Protein AF-A0A846YZP4-F1 (afdb_monomer)

Foldseek 3Di:
DQQDCVVDVPLNVLLVLLQVLLVLLQVCLVVVLQPDPVLSVVSNVSSCVSPVVSCCSVPPDDDDDDDRPVVSSVSSVVSVVVSVVSNVVVVVVD

Structure (mmCIF, N/CA/C/O backbone):
data_AF-A0A846YZP4-F1
#
_entry.id   AF-A0A846YZP4-F1
#
loop_
_atom_site.group_PDB
_atom_site.id
_atom_site.type_symbol
_atom_site.label_atom_id
_atom_site.label_alt_id
_atom_site.label_comp_id
_atom_site.label_asym_id
_atom_site.label_entity_id
_atom_site.label_seq_id
_atom_site.pdbx_PDB_ins_code
_atom_site.Cartn_x
_atom_site.Cartn_y
_atom_site.Cartn_z
_atom_site.occupancy
_atom_site.B_iso_or_equiv
_atom_site.auth_seq_id
_atom_site.auth_comp_id
_atom_site.auth_asym_id
_atom_site.auth_atom_id
_atom_site.pdbx_PDB_model_num
ATOM 1 N N . MET A 1 1 ? 14.218 5.301 -14.485 1.00 78.00 1 MET A N 1
ATOM 2 C CA . MET A 1 1 ? 12.846 5.156 -13.955 1.00 78.00 1 MET A CA 1
ATOM 3 C C . MET A 1 1 ? 12.109 4.268 -14.927 1.00 78.00 1 MET A C 1
ATOM 5 O O . MET A 1 1 ? 12.123 4.586 -16.106 1.00 78.00 1 MET A O 1
ATOM 9 N N . ASN A 1 2 ? 11.557 3.154 -14.453 1.00 86.00 2 ASN A N 1
ATOM 10 C CA . ASN A 1 2 ? 10.995 2.105 -15.307 1.00 86.00 2 ASN A CA 1
ATOM 11 C C . ASN A 1 2 ? 9.522 2.349 -15.684 1.00 86.00 2 ASN A C 1
ATOM 13 O O . ASN A 1 2 ? 8.923 1.567 -16.410 1.00 86.00 2 ASN A O 1
ATOM 17 N N . ILE A 1 3 ? 8.919 3.417 -15.157 1.00 87.75 3 ILE A N 1
ATOM 18 C CA . ILE A 1 3 ? 7.531 3.794 -15.430 1.00 87.75 3 ILE A CA 1
ATOM 19 C C . ILE A 1 3 ? 7.481 4.558 -16.759 1.00 87.75 3 ILE A C 1
ATOM 21 O O . ILE A 1 3 ? 7.883 5.720 -16.816 1.00 87.75 3 ILE A O 1
ATOM 25 N N . ASP A 1 4 ? 6.968 3.905 -17.799 1.00 91.31 4 ASP A N 1
ATOM 26 C CA . ASP A 1 4 ? 6.735 4.469 -19.129 1.00 91.31 4 ASP A CA 1
ATOM 27 C C . ASP A 1 4 ? 5.358 4.027 -19.646 1.00 91.31 4 ASP A C 1
ATOM 29 O O . ASP A 1 4 ? 5.153 2.886 -20.064 1.00 91.31 4 ASP A O 1
ATOM 33 N N . PHE A 1 5 ? 4.398 4.954 -19.632 1.00 91.81 5 PHE A N 1
ATOM 34 C CA . PHE A 1 5 ? 3.023 4.696 -20.064 1.00 91.81 5 PHE A CA 1
ATOM 35 C C . PHE A 1 5 ? 2.874 4.523 -21.578 1.00 91.81 5 PHE A C 1
ATOM 37 O O . PHE A 1 5 ? 1.837 4.037 -22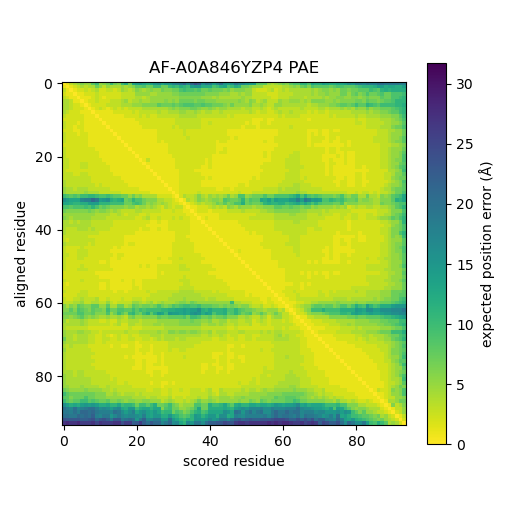.026 1.00 91.81 5 PHE A O 1
ATOM 44 N N . SER A 1 6 ? 3.867 4.945 -22.363 1.00 92.94 6 SER A N 1
ATOM 45 C CA . SER A 1 6 ? 3.863 4.781 -23.817 1.00 92.94 6 SER A CA 1
ATOM 46 C C . SER A 1 6 ? 4.409 3.420 -24.246 1.00 92.94 6 SER A C 1
ATOM 48 O O . SER A 1 6 ? 3.937 2.866 -25.237 1.00 92.94 6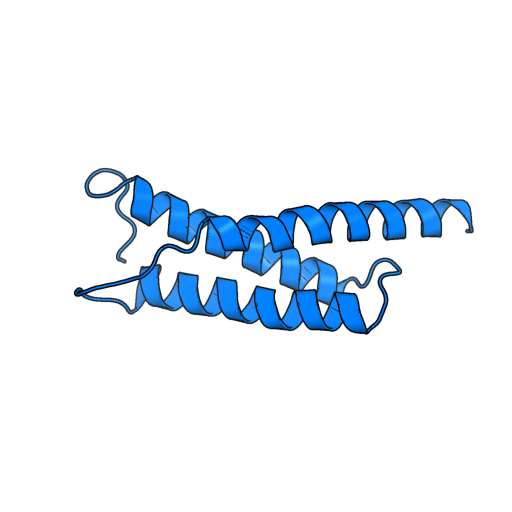 SER A O 1
ATOM 50 N N . ALA A 1 7 ? 5.354 2.870 -23.477 1.00 91.12 7 ALA A N 1
ATOM 51 C CA . ALA A 1 7 ? 5.944 1.560 -23.724 1.00 91.12 7 ALA A CA 1
ATOM 52 C C . ALA A 1 7 ? 5.135 0.424 -23.078 1.00 91.12 7 ALA A C 1
ATOM 54 O O . ALA A 1 7 ? 4.791 -0.544 -23.753 1.00 91.12 7 ALA A O 1
ATOM 55 N N . ASP A 1 8 ? 4.802 0.550 -21.788 1.00 91.88 8 ASP A N 1
ATOM 56 C CA . ASP A 1 8 ? 3.998 -0.429 -21.051 1.00 91.88 8 ASP A CA 1
ATOM 57 C C . ASP A 1 8 ? 3.091 0.268 -20.025 1.00 91.88 8 ASP A C 1
ATOM 59 O O . ASP A 1 8 ? 3.432 0.516 -18.859 1.00 91.88 8 ASP A O 1
ATOM 63 N N . ALA A 1 9 ? 1.881 0.588 -20.483 1.00 94.56 9 ALA A N 1
ATOM 64 C CA . ALA A 1 9 ? 0.862 1.219 -19.658 1.00 94.56 9 ALA A CA 1
ATOM 65 C C . ALA A 1 9 ? 0.389 0.315 -18.508 1.00 94.56 9 ALA A C 1
ATOM 67 O O . ALA A 1 9 ? 0.075 0.826 -17.432 1.00 94.56 9 ALA A O 1
ATOM 68 N N . ALA A 1 10 ? 0.329 -1.005 -18.708 1.00 94.44 10 ALA A N 1
ATOM 69 C CA . ALA A 1 10 ? -0.184 -1.934 -17.704 1.00 94.44 10 ALA A CA 1
ATOM 70 C C . ALA A 1 10 ? 0.784 -2.047 -16.521 1.00 94.44 10 ALA A C 1
ATOM 72 O O . ALA A 1 10 ? 0.365 -1.899 -15.370 1.00 94.44 10 ALA A O 1
ATOM 73 N N . PHE A 1 11 ? 2.076 -2.214 -16.809 1.00 94.94 11 PHE A N 1
ATOM 74 C CA . PHE A 1 11 ? 3.138 -2.173 -15.808 1.00 94.94 11 PHE A CA 1
ATOM 75 C C . PHE A 1 11 ? 3.148 -0.840 -15.055 1.00 94.94 11 PHE A C 1
ATOM 77 O O . PHE A 1 11 ? 3.150 -0.803 -13.823 1.00 94.94 11 PHE A O 1
ATOM 84 N N . SER A 1 12 ? 3.092 0.270 -15.791 1.00 95.94 12 SER A N 1
ATOM 85 C CA . SER A 1 12 ? 3.145 1.608 -15.202 1.00 95.94 12 SER A CA 1
ATOM 86 C C . SER A 1 12 ? 1.975 1.859 -14.244 1.00 95.94 12 SER A C 1
ATOM 88 O O . SER A 1 12 ? 2.179 2.323 -13.120 1.00 95.94 12 SER A O 1
ATOM 90 N N . TRP A 1 13 ? 0.753 1.479 -14.630 1.00 96.50 13 TRP A N 1
ATOM 91 C CA . TRP A 1 13 ? -0.413 1.563 -13.747 1.00 96.50 13 TRP A CA 1
ATOM 92 C C . TRP A 1 13 ? -0.338 0.607 -12.562 1.00 96.50 13 TRP A C 1
ATOM 94 O O . TRP A 1 13 ? -0.736 0.983 -11.460 1.00 96.50 13 TRP A O 1
ATOM 104 N N . TYR A 1 14 ? 0.209 -0.594 -12.747 1.00 97.06 14 TYR A N 1
ATOM 105 C CA . TYR A 1 14 ? 0.437 -1.528 -11.650 1.00 97.06 14 TYR A CA 1
ATOM 106 C C . TYR A 1 14 ? 1.341 -0.918 -10.566 1.00 97.06 14 TYR A C 1
ATOM 108 O O . TYR A 1 14 ? 0.982 -0.932 -9.386 1.00 97.06 14 TYR A O 1
ATOM 116 N N . VAL A 1 15 ? 2.462 -0.297 -10.956 1.00 97.12 15 VAL A N 1
ATOM 117 C CA . VAL A 1 15 ? 3.371 0.392 -10.023 1.00 97.12 15 VAL A CA 1
ATOM 118 C C . VAL A 1 15 ? 2.677 1.572 -9.331 1.00 97.12 15 VAL A C 1
ATOM 120 O O . VAL A 1 15 ? 2.817 1.742 -8.118 1.00 97.12 15 VAL A O 1
ATOM 123 N N . VAL A 1 16 ? 1.873 2.358 -10.058 1.00 97.19 16 VAL A N 1
ATOM 124 C CA . VAL A 1 16 ? 1.078 3.451 -9.466 1.00 97.19 16 VAL A CA 1
ATOM 125 C C . VAL A 1 16 ? 0.076 2.923 -8.438 1.00 97.19 16 VAL A C 1
ATOM 127 O O . VAL A 1 16 ? -0.027 3.479 -7.343 1.00 97.19 16 VAL A O 1
ATOM 130 N N . PHE A 1 17 ? -0.638 1.837 -8.738 1.00 98.00 17 PHE A N 1
ATOM 131 C CA . PHE A 1 17 ? -1.581 1.237 -7.795 1.00 98.00 17 PHE A CA 1
ATOM 132 C C . PHE A 1 17 ? -0.887 0.707 -6.543 1.00 98.00 17 PHE A C 1
ATOM 134 O O . PHE A 1 17 ? -1.421 0.893 -5.445 1.00 98.00 17 PHE A O 1
ATOM 141 N N . LEU A 1 18 ? 0.302 0.107 -6.675 1.00 98.25 18 LEU A N 1
ATOM 142 C CA . LEU A 1 18 ? 1.121 -0.291 -5.528 1.00 98.25 18 LEU A CA 1
ATOM 143 C C . LEU A 1 18 ? 1.516 0.921 -4.676 1.00 98.25 18 LEU A C 1
ATOM 145 O O . LEU A 1 18 ? 1.348 0.868 -3.459 1.00 98.25 18 LEU A O 1
ATOM 149 N N . LEU A 1 19 ? 1.968 2.022 -5.291 1.00 97.94 19 LEU A N 1
ATOM 150 C CA . LEU A 1 19 ? 2.321 3.250 -4.568 1.00 97.94 19 LEU A CA 1
ATOM 151 C C . LEU A 1 19 ? 1.130 3.811 -3.790 1.00 97.94 19 LEU A C 1
ATOM 153 O O . LEU A 1 19 ? 1.213 3.992 -2.576 1.00 97.94 19 LEU A O 1
ATOM 157 N N . VAL A 1 20 ? 0.012 4.059 -4.475 1.00 98.25 20 VAL A N 1
ATOM 158 C CA . VAL A 1 20 ? -1.181 4.671 -3.871 1.00 98.25 20 VAL A CA 1
ATOM 159 C C . VAL A 1 20 ? -1.739 3.792 -2.754 1.00 98.25 20 VAL A C 1
ATOM 161 O O . VAL A 1 20 ? -2.016 4.280 -1.657 1.00 98.25 20 VAL A O 1
ATOM 164 N N . SER A 1 21 ? -1.859 2.488 -3.002 1.00 98.38 21 SER A N 1
ATOM 165 C CA . SER A 1 21 ? -2.370 1.543 -2.008 1.00 98.38 21 SER A CA 1
ATOM 166 C C . SER A 1 21 ? -1.420 1.406 -0.822 1.00 98.38 21 SER A C 1
ATOM 168 O O . SER A 1 21 ? -1.864 1.439 0.322 1.00 98.38 21 SER A O 1
ATOM 170 N N . GLY A 1 22 ? -0.113 1.306 -1.078 1.00 98.38 22 GLY A N 1
ATOM 171 C CA . GLY A 1 22 ? 0.900 1.195 -0.037 1.00 98.38 22 GLY A CA 1
ATOM 172 C C . GLY A 1 22 ? 0.906 2.410 0.890 1.00 98.38 22 GLY A C 1
ATOM 173 O O . GLY A 1 22 ? 0.815 2.255 2.108 1.00 98.38 22 GLY A O 1
ATOM 174 N N . PHE A 1 23 ? 0.897 3.622 0.324 1.00 98.44 23 PHE A N 1
ATOM 175 C CA . PHE A 1 23 ? 0.763 4.854 1.104 1.00 98.44 23 PHE A CA 1
ATOM 176 C C . PHE A 1 23 ? -0.547 4.896 1.892 1.00 98.44 23 PHE A C 1
ATOM 178 O O . PHE A 1 23 ? -0.525 5.180 3.089 1.00 98.44 23 PHE A O 1
ATOM 185 N N . GLY A 1 24 ? -1.678 4.575 1.259 1.00 98.19 24 GLY A N 1
ATOM 186 C CA . GLY A 1 24 ? -2.979 4.543 1.928 1.00 98.19 24 GLY A CA 1
ATOM 187 C C . GLY A 1 24 ? -2.999 3.595 3.129 1.00 98.19 24 GLY A C 1
ATOM 188 O O . GLY A 1 24 ? -3.464 3.966 4.206 1.00 98.19 24 GLY A O 1
ATOM 189 N N . MET A 1 25 ? -2.431 2.397 2.983 1.00 98.44 25 MET A N 1
ATOM 190 C CA . MET A 1 25 ? -2.336 1.424 4.073 1.00 98.44 25 MET A CA 1
ATOM 191 C C . MET A 1 25 ? -1.429 1.911 5.206 1.00 98.44 25 MET A C 1
ATOM 193 O O . MET A 1 25 ? -1.820 1.823 6.371 1.00 98.44 25 MET A O 1
ATOM 197 N N . LEU A 1 26 ? -0.274 2.510 4.904 1.00 98.44 26 LEU A N 1
ATOM 198 C CA . LEU A 1 26 ? 0.582 3.092 5.943 1.00 98.44 26 LEU A CA 1
ATOM 199 C C . LEU A 1 26 ? -0.104 4.236 6.700 1.00 98.44 26 LEU A C 1
ATOM 201 O O . LEU A 1 26 ? 0.002 4.308 7.926 1.00 98.44 26 LEU A O 1
ATOM 205 N N . LEU A 1 27 ? -0.854 5.090 6.000 1.00 97.94 27 LEU A N 1
ATOM 206 C CA . LEU A 1 27 ? -1.642 6.148 6.633 1.00 97.94 27 LEU A CA 1
ATOM 207 C C . LEU A 1 27 ? -2.713 5.568 7.566 1.00 97.94 27 LEU A C 1
ATOM 209 O O . LEU A 1 27 ? -2.838 6.027 8.701 1.00 97.94 27 LEU A O 1
ATOM 213 N N . MET A 1 28 ? -3.440 4.528 7.143 1.00 97.31 28 MET A N 1
ATOM 214 C CA . MET A 1 28 ? -4.422 3.852 8.003 1.00 97.31 28 MET A CA 1
ATOM 215 C C . MET A 1 28 ? -3.769 3.233 9.248 1.00 97.31 28 MET A C 1
ATOM 217 O O . MET A 1 28 ? -4.287 3.392 10.354 1.00 97.31 28 MET A O 1
ATOM 221 N N . ALA A 1 29 ? -2.603 2.592 9.104 1.00 96.75 29 ALA A N 1
ATOM 222 C CA . ALA A 1 29 ? -1.854 2.038 10.235 1.00 96.75 29 ALA A CA 1
ATOM 223 C C . ALA A 1 29 ? -1.419 3.120 11.241 1.00 96.75 29 ALA A C 1
ATOM 225 O O . ALA A 1 29 ? -1.518 2.914 12.461 1.00 96.75 29 ALA A O 1
ATOM 226 N N . ALA A 1 30 ? -0.963 4.270 10.734 1.00 96.00 30 ALA A N 1
ATOM 227 C CA . ALA A 1 30 ? -0.513 5.403 11.535 1.00 96.00 30 ALA A CA 1
ATOM 228 C C . ALA A 1 30 ? -1.673 6.088 12.272 1.00 96.00 30 ALA A C 1
ATOM 230 O O . ALA A 1 30 ? -1.591 6.293 13.481 1.00 96.00 30 ALA A O 1
ATOM 231 N N . ILE A 1 31 ? -2.770 6.384 11.567 1.00 95.06 31 ILE A N 1
ATOM 232 C CA . ILE A 1 31 ? -3.946 7.058 12.137 1.00 95.06 31 ILE A CA 1
ATOM 233 C C . ILE A 1 31 ? -4.681 6.140 13.122 1.00 95.06 31 ILE A C 1
ATOM 235 O O . ILE A 1 31 ? -5.221 6.600 14.127 1.00 95.06 31 ILE A O 1
ATOM 239 N N . GLY A 1 32 ? -4.730 4.836 12.845 1.00 86.88 32 GLY A N 1
ATOM 240 C CA . GLY A 1 32 ? -5.400 3.840 13.678 1.00 86.88 32 GLY A CA 1
ATOM 241 C C . GLY A 1 32 ? -6.925 3.885 13.576 1.00 86.88 32 GLY A C 1
ATOM 242 O O . GLY A 1 32 ? -7.528 2.842 13.380 1.00 86.88 32 GLY A O 1
ATOM 243 N N . GLY A 1 33 ? -7.569 5.054 13.675 1.00 80.25 33 GLY A N 1
ATOM 244 C CA . GLY A 1 33 ? -8.991 5.256 13.341 1.00 80.25 33 GLY A CA 1
ATOM 245 C C . GLY A 1 33 ? -9.996 4.339 14.057 1.00 80.25 33 GLY A C 1
ATOM 246 O O . GLY A 1 33 ? -11.081 4.115 13.534 1.00 80.25 33 GLY A O 1
ATOM 247 N N . GLY A 1 34 ? -9.639 3.771 15.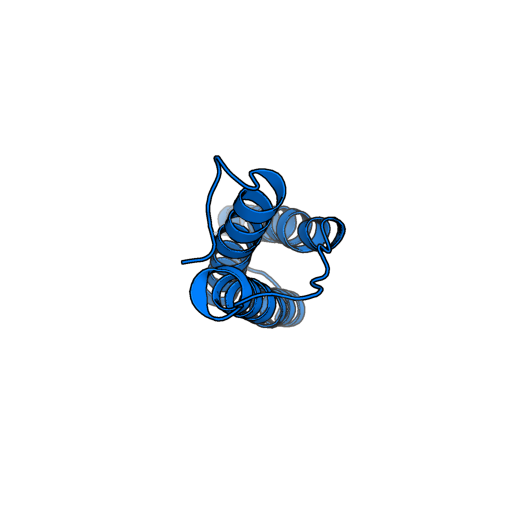215 1.00 83.25 34 GLY A N 1
ATOM 248 C CA . GLY A 1 34 ? -10.452 2.772 15.923 1.00 83.25 34 GLY A CA 1
ATOM 249 C C . GLY A 1 34 ? -10.285 1.325 15.434 1.00 83.25 34 GLY A C 1
ATOM 250 O O . GLY A 1 34 ? -10.962 0.437 15.945 1.00 83.25 34 GLY A O 1
ATOM 251 N N . GLN A 1 35 ? -9.384 1.066 14.483 1.00 89.00 35 GLN A N 1
ATOM 252 C CA . GLN A 1 35 ? -9.004 -0.283 14.066 1.00 89.00 35 GLN A CA 1
ATOM 253 C C . GLN A 1 35 ? -8.283 -1.044 15.183 1.00 89.00 35 GLN A C 1
ATOM 255 O O . GLN A 1 35 ? -7.501 -0.485 15.959 1.00 89.00 35 GLN A O 1
ATOM 260 N N . SER A 1 36 ? -8.510 -2.354 15.216 1.00 93.06 36 SER A N 1
ATOM 261 C CA . SER A 1 36 ? -7.796 -3.290 16.079 1.00 93.06 36 SER A CA 1
ATOM 262 C C . SER A 1 36 ? -6.294 -3.310 15.781 1.00 93.06 36 SER A C 1
ATOM 264 O O . SER A 1 36 ? -5.835 -2.973 14.687 1.00 93.06 36 SER A O 1
ATOM 266 N N . VAL A 1 37 ? -5.502 -3.774 16.752 1.00 94.69 37 VAL A N 1
ATOM 267 C CA . VAL A 1 37 ? -4.045 -3.918 16.586 1.00 94.69 37 VAL A CA 1
ATOM 268 C C . VAL A 1 37 ? -3.710 -4.819 15.392 1.00 94.69 37 VAL A C 1
ATOM 270 O O . VAL A 1 37 ? -2.816 -4.490 14.618 1.00 94.69 37 VAL A O 1
ATOM 273 N N . GLY A 1 38 ? -4.462 -5.907 15.193 1.00 94.81 38 GLY A N 1
ATOM 274 C CA . GLY A 1 38 ? -4.258 -6.819 14.065 1.00 94.81 38 GLY A CA 1
ATOM 275 C C . GLY A 1 38 ? -4.465 -6.149 12.703 1.00 94.81 38 GLY A C 1
ATOM 276 O O . GLY A 1 38 ? -3.637 -6.307 11.812 1.00 94.81 38 GLY A O 1
ATOM 277 N N . GLU A 1 39 ? -5.518 -5.345 12.545 1.00 95.94 39 GLU A N 1
ATOM 278 C CA . GLU A 1 39 ? -5.764 -4.588 11.306 1.00 95.94 39 GLU A CA 1
ATOM 279 C C . GLU A 1 39 ? -4.673 -3.544 11.048 1.00 95.94 39 GLU A C 1
ATOM 281 O O . GLU A 1 39 ? -4.231 -3.382 9.913 1.00 95.94 39 GLU A O 1
ATOM 286 N N . ARG A 1 40 ? -4.185 -2.874 12.098 1.00 96.19 40 ARG A N 1
ATOM 287 C CA . ARG A 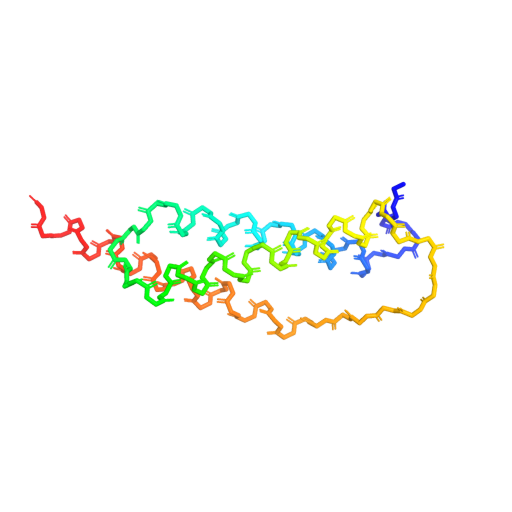1 40 ? -3.081 -1.912 11.976 1.00 96.19 40 ARG A CA 1
ATOM 288 C C . ARG A 1 40 ? -1.779 -2.586 11.558 1.00 96.19 40 ARG A C 1
ATOM 290 O O . ARG A 1 40 ? -1.070 -2.050 10.712 1.00 96.19 40 ARG A O 1
ATOM 297 N N . LEU A 1 41 ? -1.481 -3.761 12.113 1.00 97.56 41 LEU A N 1
ATOM 298 C CA . LEU A 1 41 ? -0.313 -4.550 11.722 1.00 97.56 41 LEU A CA 1
ATOM 299 C C . LEU A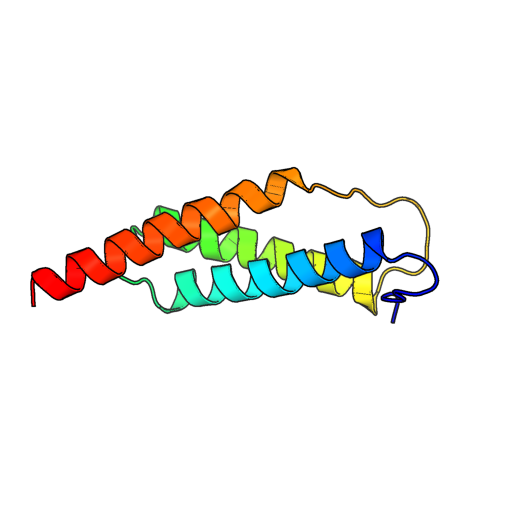 1 41 ? -0.427 -5.058 10.281 1.00 97.56 41 LEU A C 1
ATOM 301 O O . LEU A 1 41 ? 0.558 -4.999 9.551 1.00 97.56 41 LEU A O 1
ATOM 305 N N . LEU A 1 42 ? -1.618 -5.485 9.844 1.00 97.38 42 LEU A N 1
ATOM 306 C CA . LEU A 1 42 ? -1.864 -5.837 8.442 1.00 97.38 42 LEU A CA 1
ATOM 307 C C . LEU A 1 42 ? -1.642 -4.635 7.517 1.00 97.38 42 LEU A C 1
ATOM 309 O O . LEU A 1 42 ? -0.925 -4.752 6.526 1.00 97.38 42 LEU A O 1
ATOM 313 N N . ASN A 1 43 ? -2.200 -3.476 7.868 1.00 98.06 43 ASN A N 1
ATOM 314 C CA . ASN A 1 43 ? -2.001 -2.231 7.130 1.00 98.06 43 ASN A CA 1
ATOM 315 C C . ASN A 1 43 ? -0.519 -1.838 7.042 1.00 98.06 43 ASN A C 1
ATOM 317 O O . ASN A 1 43 ? -0.038 -1.479 5.970 1.00 98.06 43 ASN A O 1
ATOM 321 N N . LEU A 1 44 ? 0.227 -1.973 8.138 1.00 98.31 44 LEU A N 1
ATOM 322 C CA . LEU A 1 44 ? 1.657 -1.689 8.164 1.00 98.31 44 LEU A CA 1
ATOM 323 C C . LEU A 1 44 ? 2.447 -2.663 7.279 1.00 98.31 44 LEU A C 1
ATOM 325 O O . LEU A 1 44 ? 3.188 -2.227 6.404 1.00 98.31 44 LEU A O 1
ATOM 329 N N . ALA A 1 45 ? 2.280 -3.971 7.484 1.00 98.38 45 ALA A N 1
ATOM 330 C CA . ALA A 1 45 ? 3.063 -4.994 6.793 1.00 98.38 45 ALA A CA 1
ATOM 331 C C . ALA A 1 45 ? 2.843 -4.955 5.275 1.00 98.38 45 ALA A C 1
ATOM 333 O O . ALA A 1 45 ? 3.802 -4.897 4.503 1.00 98.38 45 ALA A O 1
ATOM 334 N N . PHE A 1 46 ? 1.582 -4.929 4.839 1.00 98.25 46 PHE A N 1
ATOM 335 C CA . PHE A 1 46 ? 1.259 -4.872 3.415 1.00 98.25 46 PHE A CA 1
ATOM 336 C C . PHE A 1 46 ? 1.517 -3.490 2.817 1.00 98.25 46 PHE A C 1
ATOM 338 O O . PHE A 1 46 ? 1.936 -3.417 1.667 1.00 98.25 46 PHE A O 1
ATOM 345 N N . GLY A 1 47 ? 1.360 -2.408 3.586 1.00 98.44 47 GLY A N 1
ATOM 346 C CA . GLY A 1 47 ? 1.738 -1.066 3.146 1.00 98.44 47 GLY A CA 1
ATOM 347 C C . GLY A 1 47 ? 3.232 -0.962 2.830 1.00 98.44 47 GLY A C 1
ATOM 348 O O . GLY A 1 47 ? 3.602 -0.497 1.752 1.00 98.44 47 GLY A O 1
ATOM 349 N N . VAL A 1 48 ? 4.090 -1.476 3.722 1.00 98.62 48 VAL A N 1
ATOM 350 C CA . VAL A 1 48 ? 5.541 -1.568 3.483 1.00 98.62 48 VAL A CA 1
ATOM 351 C C . VAL A 1 48 ? 5.839 -2.468 2.286 1.00 98.62 48 VAL A C 1
ATOM 353 O O . VAL A 1 48 ? 6.628 -2.080 1.431 1.00 98.62 48 VAL A O 1
ATOM 356 N N . GLY A 1 49 ? 5.198 -3.636 2.187 1.00 98.38 49 GLY A N 1
ATOM 357 C CA . GLY A 1 49 ? 5.397 -4.551 1.061 1.00 98.38 49 GLY A CA 1
ATOM 358 C C . GLY A 1 49 ? 5.033 -3.923 -0.288 1.00 98.38 49 GLY A C 1
ATOM 359 O O . GLY A 1 49 ? 5.804 -4.014 -1.239 1.00 98.38 49 GLY A O 1
ATOM 360 N N . PHE A 1 50 ? 3.897 -3.228 -0.361 1.00 98.44 50 PHE A N 1
ATOM 361 C CA . PHE A 1 50 ? 3.431 -2.569 -1.579 1.00 98.44 50 PHE A CA 1
ATOM 362 C C . PHE A 1 50 ? 4.351 -1.419 -1.983 1.00 98.44 50 PHE A C 1
ATOM 364 O O . PHE A 1 50 ? 4.761 -1.356 -3.139 1.00 98.44 50 PHE A O 1
ATOM 371 N N . LEU A 1 51 ? 4.728 -0.545 -1.042 1.00 98.06 51 LEU A N 1
ATOM 372 C CA . LEU A 1 51 ? 5.666 0.542 -1.329 1.00 98.06 51 LEU A CA 1
ATOM 373 C C . LEU A 1 51 ? 7.050 0.021 -1.704 1.00 98.06 51 LEU A C 1
ATOM 375 O O . LEU A 1 51 ? 7.627 0.492 -2.679 1.00 98.06 51 LEU A O 1
ATOM 379 N N . GLY A 1 52 ? 7.565 -0.961 -0.966 1.00 98.12 52 GLY A N 1
ATOM 380 C CA . GLY A 1 52 ? 8.855 -1.578 -1.250 1.00 98.12 52 GLY A CA 1
ATOM 381 C C . GLY A 1 52 ? 8.884 -2.184 -2.649 1.00 98.12 52 GLY A C 1
ATOM 382 O O . GLY A 1 52 ? 9.820 -1.931 -3.405 1.00 98.12 52 GLY A O 1
ATOM 383 N N . TYR A 1 53 ? 7.829 -2.908 -3.034 1.00 97.75 53 TYR A N 1
ATOM 384 C CA . TYR A 1 53 ? 7.752 -3.502 -4.364 1.00 97.75 53 TYR A CA 1
ATOM 385 C C . TYR A 1 53 ? 7.558 -2.459 -5.468 1.00 97.75 53 TYR A C 1
ATOM 387 O O . TYR A 1 53 ? 8.192 -2.559 -6.514 1.00 97.75 53 TYR A O 1
ATOM 395 N N . ALA A 1 54 ? 6.767 -1.411 -5.227 1.00 97.56 54 ALA A N 1
ATOM 396 C CA . ALA A 1 54 ? 6.620 -0.318 -6.183 1.00 97.56 54 ALA A CA 1
ATOM 397 C C . ALA A 1 54 ? 7.936 0.435 -6.411 1.00 97.56 54 ALA A C 1
ATOM 399 O O . ALA A 1 54 ? 8.274 0.761 -7.546 1.00 97.56 54 ALA A O 1
ATOM 400 N N . VAL A 1 55 ? 8.692 0.693 -5.338 1.00 96.88 55 VAL A N 1
ATOM 401 C CA . VAL A 1 55 ? 10.012 1.328 -5.420 1.00 96.88 55 VAL A CA 1
ATOM 402 C C . VAL A 1 55 ? 10.988 0.423 -6.164 1.00 96.88 55 VAL A C 1
ATOM 404 O O . VAL A 1 55 ? 11.682 0.893 -7.064 1.00 96.88 55 VAL A O 1
ATOM 407 N N . TYR A 1 56 ? 11.002 -0.871 -5.838 1.00 96.75 56 TYR A N 1
ATOM 408 C CA . TYR A 1 56 ? 11.818 -1.850 -6.545 1.00 96.75 56 TYR A CA 1
ATOM 409 C C . TYR A 1 56 ? 11.510 -1.843 -8.046 1.00 96.75 56 TYR A C 1
ATOM 411 O O . TYR A 1 56 ? 12.400 -1.559 -8.839 1.00 96.75 56 TYR A O 1
ATOM 419 N N . LEU A 1 57 ? 10.252 -2.050 -8.440 1.00 96.12 57 LEU A N 1
ATOM 420 C CA . LEU A 1 57 ? 9.857 -2.102 -9.849 1.00 96.12 57 LEU A CA 1
ATOM 421 C C . LEU A 1 57 ? 10.046 -0.769 -10.585 1.00 96.12 57 LEU A C 1
ATOM 423 O O . LEU A 1 57 ? 10.463 -0.753 -11.737 1.00 96.12 57 LEU A O 1
ATOM 427 N N . GLY A 1 58 ? 9.730 0.358 -9.946 1.00 94.62 58 GLY A N 1
ATOM 428 C CA . GLY A 1 58 ? 9.761 1.670 -10.592 1.00 94.62 58 GLY A CA 1
ATOM 429 C C . GLY A 1 58 ? 11.162 2.271 -10.732 1.00 94.62 58 GLY A C 1
ATOM 430 O O . GLY A 1 58 ? 11.392 3.073 -11.645 1.00 94.62 58 GLY A O 1
ATOM 431 N N . PHE A 1 59 ? 12.094 1.919 -9.842 1.00 93.12 59 PHE A N 1
ATOM 432 C CA . PHE A 1 59 ? 13.389 2.605 -9.744 1.00 93.12 59 PHE A CA 1
ATOM 433 C C . PHE A 1 59 ? 14.613 1.689 -9.757 1.00 93.12 59 PHE A C 1
ATOM 435 O O . PHE A 1 59 ? 15.673 2.164 -10.156 1.00 93.12 59 PHE A O 1
ATOM 442 N N . ILE A 1 60 ? 14.493 0.433 -9.320 1.00 94.19 60 ILE A N 1
ATOM 443 C CA . ILE A 1 60 ? 15.639 -0.477 -9.143 1.00 94.19 60 ILE A CA 1
ATOM 444 C C . ILE A 1 60 ? 15.664 -1.563 -10.221 1.00 94.19 60 ILE A C 1
ATOM 446 O O . ILE A 1 60 ? 16.734 -1.931 -10.688 1.00 94.19 60 ILE A O 1
ATOM 450 N N . PHE A 1 61 ? 14.497 -2.073 -10.603 1.00 93.50 61 PHE A N 1
ATOM 451 C CA . PHE A 1 61 ? 14.347 -3.138 -11.582 1.00 93.50 61 PHE A CA 1
ATOM 452 C C . PHE A 1 61 ? 14.793 -2.675 -12.973 1.00 93.50 61 PHE A C 1
ATOM 454 O O . PHE A 1 61 ? 14.331 -1.649 -13.472 1.00 93.50 61 PHE A O 1
ATOM 461 N N . ASP A 1 62 ? 15.687 -3.447 -13.584 1.00 87.12 62 ASP A N 1
ATOM 462 C CA . ASP A 1 62 ? 16.375 -3.155 -14.844 1.00 87.12 62 ASP A CA 1
ATOM 463 C C . ASP A 1 62 ? 16.078 -4.178 -15.957 1.00 87.12 62 ASP A C 1
ATOM 465 O O . ASP A 1 62 ? 16.530 -4.010 -17.090 1.00 87.12 62 ASP A O 1
ATOM 469 N N . GLY A 1 63 ? 15.271 -5.204 -15.670 1.00 82.88 63 GLY A N 1
ATOM 470 C CA . GLY A 1 63 ? 14.782 -6.173 -16.651 1.00 82.88 63 GLY A CA 1
ATOM 471 C C . GLY A 1 63 ? 14.653 -7.592 -16.093 1.00 82.88 63 GLY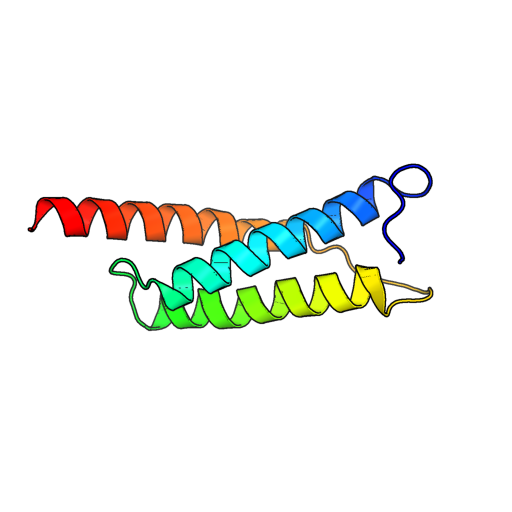 A C 1
ATOM 472 O O . GLY A 1 63 ? 15.144 -7.908 -15.014 1.00 82.88 63 GLY A O 1
ATOM 473 N N . GLY A 1 64 ? 13.972 -8.464 -16.841 1.00 86.94 64 GLY A N 1
ATOM 474 C CA . GLY A 1 64 ? 13.709 -9.855 -16.456 1.00 86.94 64 GLY A CA 1
ATOM 475 C C . GLY A 1 64 ? 12.228 -10.133 -16.199 1.00 86.94 64 GLY A C 1
ATOM 476 O O . GLY A 1 64 ? 11.354 -9.421 -16.695 1.00 86.94 64 GLY A O 1
ATOM 477 N N . GLU A 1 65 ? 11.944 -11.185 -15.434 1.00 88.69 65 GLU A N 1
ATOM 478 C CA . GLU A 1 65 ? 10.577 -11.566 -15.075 1.00 88.69 65 GLU A CA 1
ATOM 479 C C . GLU A 1 65 ? 10.137 -10.899 -13.769 1.00 88.69 65 GLU A C 1
ATOM 481 O O . GLU A 1 65 ? 10.880 -10.833 -12.789 1.00 88.69 65 GLU A O 1
ATOM 486 N N . TYR A 1 66 ? 8.895 -10.428 -13.745 1.00 91.12 66 TYR A N 1
ATOM 487 C CA . TYR A 1 66 ? 8.238 -9.888 -12.562 1.00 91.12 66 TYR A CA 1
ATOM 488 C C . TYR A 1 66 ? 6.810 -10.429 -12.484 1.00 91.12 66 TYR A C 1
ATOM 490 O O . TYR A 1 66 ? 6.231 -10.856 -13.484 1.00 91.12 66 TYR A O 1
ATOM 498 N N . PHE A 1 67 ? 6.222 -10.396 -11.290 1.00 93.88 67 PHE A N 1
ATOM 499 C CA . PHE A 1 67 ? 4.870 -10.895 -11.070 1.00 93.88 67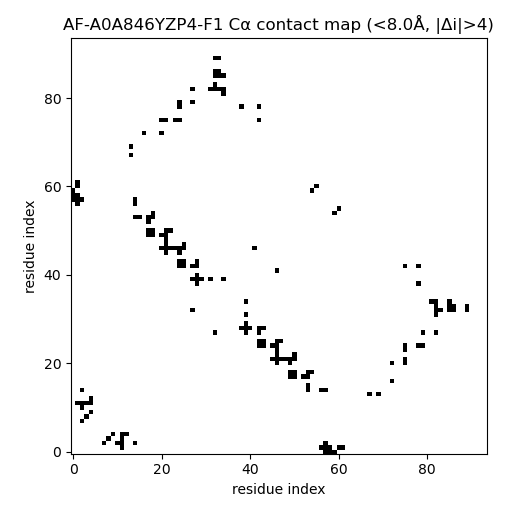 PHE A CA 1
ATOM 500 C C . PHE A 1 67 ? 3.917 -9.755 -10.725 1.00 93.88 67 PHE A C 1
ATOM 502 O O . PHE A 1 67 ? 4.115 -9.026 -9.755 1.00 93.88 67 PHE A O 1
ATOM 509 N N . MET A 1 68 ? 2.835 -9.636 -11.495 1.00 95.75 68 MET A N 1
ATOM 510 C CA . MET A 1 68 ? 1.756 -8.691 -11.213 1.00 95.75 68 MET A CA 1
ATOM 511 C C . MET A 1 68 ? 0.624 -9.370 -10.452 1.00 95.75 68 MET A C 1
ATOM 513 O O . MET A 1 68 ? -0.244 -10.030 -11.024 1.00 95.75 68 MET A O 1
ATOM 517 N N . PHE A 1 69 ? 0.594 -9.166 -9.140 1.00 94.44 69 PHE A N 1
ATOM 518 C CA . PHE A 1 69 ? -0.443 -9.720 -8.273 1.00 94.44 69 PHE A CA 1
ATOM 519 C C . PHE A 1 69 ? -1.632 -8.761 -8.127 1.00 94.44 69 PHE A C 1
ATOM 521 O O . PHE A 1 69 ? -1.869 -8.224 -7.049 1.00 94.44 69 PHE A O 1
ATOM 528 N N . PHE A 1 70 ? -2.401 -8.523 -9.196 1.00 93.56 70 PHE A N 1
ATOM 529 C CA . PHE A 1 70 ? -3.538 -7.582 -9.146 1.00 93.56 70 PHE A CA 1
ATOM 530 C C . PHE A 1 70 ? -4.593 -7.943 -8.086 1.00 93.56 70 PHE A C 1
ATOM 532 O O . PHE A 1 70 ? -5.213 -7.062 -7.495 1.00 93.56 70 PHE A O 1
ATOM 539 N N . TYR A 1 71 ? -4.763 -9.228 -7.770 1.00 94.62 71 TYR A N 1
ATOM 540 C CA . TYR A 1 71 ? -5.656 -9.664 -6.693 1.00 94.62 71 TYR A CA 1
ATOM 541 C C . TYR A 1 71 ? -5.224 -9.154 -5.306 1.00 94.62 71 TYR A C 1
ATOM 543 O O . TYR A 1 71 ? -6.058 -9.046 -4.409 1.00 94.62 71 TYR A O 1
ATOM 551 N N . ALA A 1 72 ? -3.950 -8.790 -5.114 1.00 95.44 72 ALA A N 1
ATOM 552 C CA . ALA A 1 72 ? -3.464 -8.240 -3.853 1.00 95.44 72 ALA A CA 1
ATOM 553 C C . ALA A 1 72 ? -4.143 -6.901 -3.509 1.00 95.44 72 ALA A C 1
ATOM 555 O O . ALA A 1 72 ? -4.291 -6.586 -2.329 1.00 95.44 72 ALA A O 1
ATOM 556 N N . PHE A 1 73 ? -4.634 -6.151 -4.506 1.00 97.44 73 PHE A N 1
ATOM 557 C CA . PHE A 1 73 ? -5.355 -4.888 -4.303 1.00 97.44 73 PHE A CA 1
ATOM 558 C C . PHE A 1 73 ? -6.745 -5.051 -3.670 1.00 97.44 73 PHE A C 1
ATOM 560 O O . PHE A 1 73 ? -7.333 -4.069 -3.223 1.00 97.44 73 PHE A O 1
ATOM 567 N N . ILE A 1 74 ? -7.259 -6.277 -3.540 1.00 97.81 74 ILE A N 1
ATOM 568 C CA . ILE A 1 74 ? -8.477 -6.528 -2.757 1.00 97.81 74 ILE A CA 1
ATOM 569 C C . ILE A 1 74 ? -8.252 -6.133 -1.290 1.00 97.81 74 ILE A C 1
ATOM 571 O O . ILE A 1 74 ? -9.128 -5.540 -0.660 1.00 97.81 74 ILE A O 1
ATOM 575 N N . LEU A 1 75 ? -7.061 -6.408 -0.750 1.00 97.31 75 LEU A N 1
ATOM 576 C CA . LEU A 1 75 ? -6.733 -6.124 0.643 1.00 97.31 75 LEU A CA 1
ATOM 577 C C . LEU A 1 75 ? -6.817 -4.628 1.008 1.00 97.31 75 LEU A C 1
ATOM 579 O O . LEU A 1 75 ? -7.546 -4.322 1.954 1.00 97.31 75 LEU A O 1
ATOM 583 N N . PRO A 1 76 ? -6.140 -3.686 0.314 1.00 96.88 76 PRO A N 1
ATOM 584 C CA . PRO A 1 76 ? -6.249 -2.262 0.628 1.00 96.88 76 PRO A CA 1
ATOM 585 C C . PRO A 1 76 ? -7.686 -1.747 0.514 1.00 96.88 76 PRO A C 1
ATOM 587 O O . PRO A 1 76 ? -8.100 -0.944 1.347 1.00 96.88 76 PRO A O 1
ATOM 590 N N . VAL A 1 77 ? -8.476 -2.240 -0.447 1.00 97.81 77 VAL A N 1
ATOM 591 C CA . VAL A 1 77 ? -9.891 -1.856 -0.591 1.00 97.81 77 VAL A CA 1
ATOM 592 C C . VAL A 1 77 ? -10.709 -2.312 0.621 1.00 97.81 77 VAL A C 1
ATOM 594 O O . VAL A 1 77 ? -11.425 -1.512 1.222 1.00 97.81 77 VAL A O 1
ATOM 597 N N . VAL A 1 78 ? -10.571 -3.574 1.038 1.00 97.56 78 VAL A N 1
ATOM 598 C CA . VAL A 1 78 ? -11.252 -4.099 2.236 1.00 97.56 78 VAL A CA 1
ATOM 599 C C . VAL A 1 78 ? -10.818 -3.338 3.491 1.00 97.56 78 VAL A C 1
ATOM 601 O O . VAL A 1 78 ? -11.660 -2.961 4.309 1.00 97.56 78 VAL A O 1
ATOM 604 N N . MET A 1 79 ? -9.518 -3.079 3.644 1.00 97.19 79 MET A N 1
ATOM 605 C CA . MET A 1 79 ? -8.985 -2.334 4.786 1.00 97.19 79 MET A CA 1
ATOM 606 C C . MET A 1 79 ? -9.499 -0.897 4.832 1.00 97.19 79 MET A C 1
ATOM 608 O O . MET A 1 79 ? -9.813 -0.413 5.920 1.00 97.19 79 MET A O 1
ATOM 612 N N . LEU A 1 80 ? -9.662 -0.250 3.676 1.00 96.50 80 LEU A N 1
ATOM 613 C CA . LEU A 1 80 ? -10.225 1.093 3.572 1.00 96.50 80 LEU A CA 1
ATOM 614 C C . LEU A 1 80 ? -11.672 1.146 4.071 1.00 96.50 80 LEU A C 1
ATOM 616 O O . LEU A 1 80 ? -12.005 2.015 4.875 1.00 96.50 80 LEU A O 1
ATOM 620 N N . PHE A 1 81 ? -12.524 0.200 3.663 1.00 96.19 81 PHE A N 1
ATOM 621 C CA . PHE A 1 81 ? -13.905 0.141 4.155 1.00 96.19 81 PHE A CA 1
ATOM 622 C C . PHE A 1 81 ? -13.971 -0.109 5.664 1.00 96.19 81 PHE A C 1
ATOM 624 O O . PHE A 1 81 ? -14.753 0.540 6.362 1.00 96.19 81 PHE A O 1
ATOM 631 N N . ARG A 1 82 ? -13.120 -1.002 6.189 1.00 94.75 82 ARG A N 1
ATOM 632 C CA . ARG A 1 82 ? -13.026 -1.264 7.635 1.00 94.75 82 ARG A CA 1
ATOM 633 C C . ARG A 1 82 ? -12.567 -0.025 8.400 1.00 94.75 82 ARG A C 1
ATOM 635 O O . ARG A 1 82 ? -13.149 0.304 9.428 1.00 94.75 82 ARG A O 1
ATOM 642 N N . PHE A 1 83 ? -11.558 0.679 7.887 1.00 94.81 83 PHE A N 1
ATOM 643 C CA . PHE A 1 83 ? -11.063 1.928 8.463 1.00 94.81 83 PHE A CA 1
ATOM 644 C C . PHE A 1 83 ? -12.142 3.012 8.473 1.00 94.81 83 PHE A C 1
ATOM 646 O O . PHE A 1 83 ? -12.382 3.623 9.509 1.00 94.81 83 PHE A O 1
ATOM 653 N N . ALA A 1 84 ? -12.828 3.219 7.347 1.00 93.88 84 ALA A N 1
ATOM 654 C CA . ALA A 1 84 ? -13.915 4.185 7.242 1.00 93.88 84 ALA A CA 1
ATOM 655 C C . ALA A 1 84 ? -15.035 3.868 8.245 1.00 93.88 84 ALA A C 1
ATOM 657 O O . ALA A 1 84 ? -15.436 4.739 9.015 1.00 93.88 84 ALA A O 1
ATOM 658 N N . GLY A 1 85 ? -15.485 2.611 8.302 1.00 93.00 85 GLY A N 1
ATOM 659 C CA . GLY A 1 85 ? -16.496 2.167 9.263 1.00 93.00 85 GLY A CA 1
ATOM 660 C C . GLY A 1 85 ? -16.080 2.400 10.718 1.00 93.00 85 GLY A C 1
ATOM 661 O O . GLY A 1 85 ? -16.859 2.949 11.498 1.00 93.00 85 GLY A O 1
ATOM 662 N N . ALA A 1 86 ? -14.839 2.054 11.075 1.00 90.12 86 ALA A N 1
ATOM 663 C CA . ALA A 1 86 ? -14.300 2.281 12.415 1.00 90.12 86 ALA A CA 1
ATOM 664 C C . ALA A 1 86 ? -14.221 3.779 12.761 1.00 90.12 86 ALA A C 1
ATOM 666 O O . ALA A 1 86 ? -14.641 4.191 13.844 1.00 90.12 86 ALA A O 1
ATOM 667 N N . LEU A 1 87 ? -13.771 4.607 11.816 1.00 88.94 87 LEU A N 1
ATOM 668 C CA . LEU A 1 87 ? -13.606 6.045 12.003 1.00 88.94 87 LEU A CA 1
ATOM 669 C C 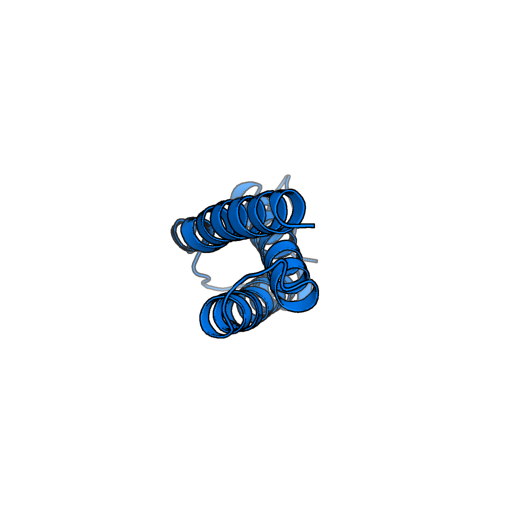. LEU A 1 87 ? -14.949 6.763 12.192 1.00 88.94 87 LEU A C 1
ATOM 671 O O . LEU A 1 87 ? -15.078 7.621 13.068 1.00 88.94 87 LEU A O 1
ATOM 675 N N . PHE A 1 88 ? -15.959 6.426 11.384 1.00 88.44 88 PHE A N 1
ATOM 676 C CA . PHE A 1 88 ? -17.293 7.022 11.503 1.00 88.44 88 PHE A CA 1
ATOM 677 C C . PHE A 1 88 ? -18.050 6.501 12.730 1.00 88.44 88 PHE A C 1
ATOM 679 O O . PHE A 1 88 ? -18.706 7.287 13.412 1.00 88.44 88 PHE A O 1
ATOM 686 N N . GLY A 1 89 ? -17.910 5.213 13.063 1.00 82.19 89 GLY A N 1
ATOM 687 C CA . GLY A 1 89 ? -18.498 4.635 14.273 1.00 82.19 89 GLY A CA 1
ATOM 688 C C . GLY A 1 89 ? -17.905 5.210 15.563 1.00 82.19 89 GLY A C 1
ATOM 689 O O . GLY A 1 89 ? -18.633 5.424 16.530 1.00 82.19 89 GLY A O 1
ATOM 690 N N . ALA A 1 90 ? -16.606 5.524 15.578 1.00 70.25 90 ALA A N 1
ATOM 691 C CA . ALA A 1 90 ? -15.963 6.193 16.708 1.00 70.25 90 ALA A CA 1
ATOM 692 C C . ALA A 1 90 ? -16.487 7.626 16.911 1.00 70.25 90 ALA A C 1
ATOM 694 O O . ALA A 1 90 ? -16.703 8.039 18.047 1.00 70.25 90 ALA A O 1
ATOM 695 N N . ARG A 1 91 ? -16.750 8.365 15.824 1.00 64.12 91 ARG A N 1
ATOM 696 C CA . ARG A 1 91 ? -17.273 9.742 15.888 1.00 64.12 91 ARG A CA 1
ATOM 697 C C . ARG A 1 91 ? -18.708 9.848 16.397 1.00 64.12 91 ARG A C 1
ATOM 699 O O . ARG A 1 91 ? -19.056 10.881 16.940 1.00 64.12 91 ARG A O 1
ATOM 706 N N . GLN A 1 92 ? -19.527 8.811 16.240 1.00 67.12 92 GLN A N 1
ATOM 707 C CA . GLN A 1 92 ? -20.890 8.795 16.791 1.00 67.12 92 GLN A CA 1
ATOM 708 C C . GLN A 1 92 ? -20.924 8.566 18.312 1.00 67.12 92 GLN A C 1
ATOM 710 O O . GLN A 1 92 ? -21.972 8.733 18.926 1.00 67.12 92 GLN A O 1
ATOM 715 N N . ARG A 1 93 ? -19.802 8.143 18.913 1.00 57.81 93 ARG A N 1
ATOM 716 C CA . ARG A 1 93 ? -19.676 7.864 20.354 1.00 57.81 93 ARG A CA 1
ATOM 717 C C . ARG A 1 93 ? -18.997 8.993 21.144 1.00 57.81 93 ARG A C 1
ATOM 719 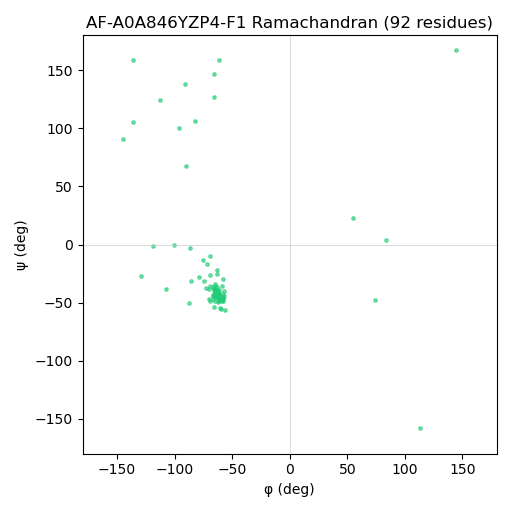O O . ARG A 1 93 ? -18.813 8.825 22.346 1.00 57.81 93 ARG A O 1
ATOM 726 N N . ALA A 1 94 ? -18.589 10.073 20.476 1.00 54.25 94 ALA A N 1
ATOM 727 C CA . ALA A 1 94 ? -17.966 11.263 21.060 1.00 54.25 94 ALA A CA 1
ATOM 728 C C . ALA A 1 94 ? -18.980 12.409 21.123 1.00 54.25 94 ALA A C 1
ATOM 730 O O . ALA A 1 94 ? -18.903 13.189 22.095 1.00 54.25 94 ALA A O 1
#

pLDDT: mean 92.72, std 8.49, range [54.25, 98.62]

Nearest PDB structures (foldseek):
  7s7j-assembly1_A  TM=4.028E-01  e=2.656E+00  Homo sapiens

Mean predicted aligned error: 4.03 Å

Radius of gyration: 15.37 Å; Cα contacts (8 Å, |Δi|>4): 92; chains: 1; bounding box: 37×23×45 Å

Sequence (94 aa):
MNIDFSADAAFSWYVVFLLVSGFGMLLMAAIGGGQSVGERLLNLAFGVGFLGYAVYLGFIFDGGEYFMFFYAFILPVVMLFRFAGALFGARQRA

Organism: NCBI:txid163603

Solvent-accessible surface area (backbone atoms only — not comparable to full-atom values): 5098 Å² total; per-residue (Å²): 113,62,63,37,65,87,83,41,45,68,62,30,49,51,37,49,51,26,39,55,43,9,52,51,24,37,50,49,31,71,68,37,43,78,53,51,72,66,58,28,49,50,24,37,55,51,10,52,50,27,35,53,50,21,48,38,54,36,65,65,54,87,82,83,92,81,85,85,64,68,74,60,58,52,54,52,55,54,50,48,55,53,41,50,52,30,40,55,57,54,59,78,74,110

Secondary structure (DSSP, 8-state):
----TTT-HHHHHHHHHHHHHHHHHHHHHHH-TT--HHHHHHHHHHHHHHHHHHHIIIII--SS-----GGGGHHHHHHHHHHHHHHHHHHTT-